Protein AF-A0A4C1VP45-F1 (afdb_monomer_lite)

Organism: Eumeta variegata (NCBI:txid151549)

Radius of gyration: 21.31 Å; chains: 1; bounding box: 47×31×75 Å

Structure (mmCIF, N/CA/C/O backbone):
data_AF-A0A4C1VP45-F1
#
_entry.id   AF-A0A4C1VP45-F1
#
loop_
_atom_site.group_PDB
_atom_site.id
_atom_site.type_symbol
_atom_site.label_atom_id
_atom_site.label_alt_id
_atom_site.label_comp_id
_atom_site.label_asym_id
_atom_site.label_entity_id
_atom_site.label_seq_id
_atom_site.pdbx_PDB_ins_code
_atom_site.Cartn_x
_atom_site.Cartn_y
_atom_site.Cartn_z
_atom_site.occupancy
_atom_site.B_iso_or_equiv
_atom_site.auth_seq_id
_atom_site.auth_comp_id
_atom_site.auth_asym_id
_atom_site.auth_atom_id
_atom_site.pdbx_PDB_model_num
ATOM 1 N N . MET A 1 1 ? 11.655 9.249 -56.432 1.00 48.94 1 MET A N 1
ATOM 2 C CA . MET A 1 1 ? 12.372 8.554 -55.336 1.00 48.94 1 MET A CA 1
ATOM 3 C C . MET A 1 1 ? 11.396 8.352 -54.170 1.00 48.94 1 MET A C 1
ATOM 5 O O . MET A 1 1 ? 10.882 9.338 -53.664 1.00 48.94 1 MET A O 1
ATOM 9 N N . LYS A 1 2 ? 11.023 7.111 -53.808 1.00 56.59 2 LYS A N 1
ATOM 10 C CA . LYS A 1 2 ? 10.051 6.847 -52.721 1.00 56.59 2 LYS A CA 1
ATOM 11 C C . LYS A 1 2 ? 10.797 6.695 -51.389 1.00 56.59 2 LYS A C 1
ATOM 13 O O . LYS A 1 2 ? 11.497 5.706 -51.192 1.00 56.59 2 LYS A O 1
ATOM 18 N N . PHE A 1 3 ? 10.651 7.654 -50.475 1.00 65.69 3 PHE A N 1
ATOM 19 C CA . PHE A 1 3 ? 11.227 7.560 -49.130 1.00 65.69 3 PHE A CA 1
ATOM 20 C C . PHE A 1 3 ? 10.531 6.437 -48.342 1.00 65.69 3 PHE A C 1
ATOM 22 O O . PHE A 1 3 ? 9.336 6.514 -48.053 1.00 65.69 3 PHE A O 1
ATOM 29 N N . ARG A 1 4 ? 11.262 5.364 -48.001 1.00 73.00 4 ARG A N 1
ATOM 30 C CA . ARG A 1 4 ? 10.749 4.294 -47.126 1.00 73.00 4 ARG A CA 1
ATOM 31 C C . ARG A 1 4 ? 10.441 4.897 -45.750 1.00 73.00 4 ARG A C 1
ATOM 33 O O . ARG A 1 4 ? 11.345 5.385 -45.075 1.00 73.00 4 ARG A O 1
ATOM 40 N N . LYS A 1 5 ? 9.175 4.856 -45.318 1.00 68.44 5 LYS A N 1
ATOM 41 C CA . LYS A 1 5 ? 8.781 5.250 -43.954 1.00 68.44 5 LYS A CA 1
ATOM 42 C C . LYS A 1 5 ? 9.541 4.373 -42.950 1.00 68.44 5 LYS A C 1
ATOM 44 O O . LYS A 1 5 ? 9.413 3.149 -42.987 1.00 68.44 5 LYS A O 1
ATOM 49 N N . LYS A 1 6 ? 10.336 4.982 -42.060 1.00 69.00 6 LYS A N 1
ATOM 50 C CA . LYS A 1 6 ? 10.986 4.266 -40.948 1.00 69.00 6 LYS A CA 1
ATOM 51 C C . LYS A 1 6 ? 9.905 3.584 -40.103 1.00 69.00 6 LYS A C 1
ATOM 53 O O . LYS A 1 6 ? 8.955 4.240 -39.674 1.00 69.00 6 LYS A O 1
ATOM 58 N N . ARG A 1 7 ? 10.046 2.276 -39.858 1.00 73.38 7 ARG A N 1
ATOM 59 C CA . ARG A 1 7 ? 9.191 1.553 -38.906 1.00 73.38 7 ARG A CA 1
ATOM 60 C C . ARG A 1 7 ? 9.429 2.161 -37.522 1.00 73.38 7 ARG A C 1
ATOM 62 O O . ARG A 1 7 ? 10.575 2.249 -37.087 1.00 73.38 7 ARG A O 1
ATOM 69 N N . ARG A 1 8 ? 8.372 2.633 -36.852 1.00 73.06 8 ARG A N 1
ATOM 70 C CA . ARG A 1 8 ? 8.481 3.076 -35.455 1.00 73.06 8 ARG A CA 1
ATOM 71 C C . ARG A 1 8 ? 8.866 1.853 -34.619 1.00 73.06 8 ARG A C 1
ATOM 73 O O . ARG A 1 8 ? 8.198 0.829 -34.712 1.00 73.06 8 ARG A O 1
ATOM 80 N N . GLY A 1 9 ? 9.961 1.946 -33.867 1.00 78.25 9 GLY A N 1
ATOM 81 C CA . GLY A 1 9 ? 10.380 0.880 -32.957 1.00 78.25 9 GLY A CA 1
ATOM 82 C C . GLY A 1 9 ? 9.346 0.645 -31.853 1.00 78.25 9 GLY A C 1
ATOM 83 O O . GLY A 1 9 ? 8.566 1.543 -31.524 1.00 78.25 9 GLY A O 1
ATOM 84 N N . VAL A 1 10 ? 9.350 -0.557 -31.276 1.00 81.19 10 VAL A N 1
ATOM 85 C CA . VAL A 1 10 ? 8.501 -0.900 -30.127 1.00 81.19 10 VAL A CA 1
ATOM 86 C C . VAL A 1 10 ? 8.939 -0.056 -28.927 1.00 81.19 10 VAL A C 1
ATOM 88 O O . VAL A 1 10 ? 10.100 -0.097 -28.519 1.00 81.19 10 VAL A O 1
ATOM 91 N N . ARG A 1 11 ? 8.021 0.738 -28.365 1.00 82.38 11 ARG A N 1
ATOM 92 C CA . ARG A 1 11 ? 8.275 1.499 -27.136 1.00 82.38 11 ARG A CA 1
ATOM 93 C C . ARG A 1 11 ? 8.044 0.587 -25.936 1.00 82.38 11 ARG A C 1
ATOM 95 O O . ARG A 1 11 ? 6.915 0.191 -25.688 1.00 82.38 11 ARG A O 1
ATOM 102 N N . ASN A 1 12 ? 9.101 0.288 -25.187 1.00 86.56 12 ASN A N 1
ATOM 103 C CA . ASN A 1 12 ? 8.993 -0.433 -23.920 1.00 86.56 12 ASN A CA 1
ATOM 104 C C . ASN A 1 12 ? 8.775 0.568 -22.774 1.00 8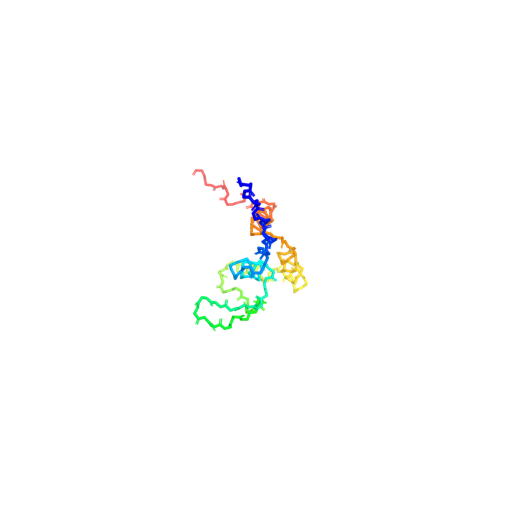6.56 12 ASN A C 1
ATOM 106 O O . ASN A 1 12 ? 9.727 1.032 -22.144 1.00 86.56 12 ASN A O 1
ATOM 110 N N . THR A 1 13 ? 7.519 0.958 -22.573 1.00 89.31 13 THR A N 1
ATOM 111 C CA . THR A 1 13 ? 7.110 1.958 -21.576 1.00 89.31 13 THR A CA 1
ATOM 112 C C . THR A 1 13 ? 7.250 1.461 -20.141 1.00 89.31 13 THR A C 1
ATOM 114 O O . THR A 1 13 ? 7.485 2.263 -19.244 1.00 89.31 13 THR A O 1
ATOM 117 N N . GLU A 1 14 ? 7.173 0.150 -19.912 1.00 86.81 14 GLU A N 1
ATOM 118 C CA . GLU A 1 14 ? 7.303 -0.468 -18.583 1.00 86.81 14 GLU A CA 1
ATOM 119 C C . GLU A 1 14 ? 8.685 -0.233 -17.970 1.00 86.81 14 GLU A C 1
ATOM 121 O O . GLU A 1 14 ? 8.822 -0.051 -16.763 1.00 86.81 14 GLU A O 1
ATOM 126 N N . LYS A 1 15 ? 9.716 -0.149 -18.818 1.00 89.81 15 LYS A N 1
ATOM 127 C CA . LYS A 1 15 ? 11.096 0.140 -18.403 1.00 89.81 15 LYS A CA 1
ATOM 128 C C . LYS A 1 15 ? 11.356 1.617 -18.117 1.00 89.81 15 LYS A C 1
ATOM 130 O O . LYS A 1 15 ? 12.466 1.983 -17.726 1.00 89.81 15 LYS A O 1
ATOM 135 N N . TYR A 1 16 ? 10.382 2.499 -18.332 1.00 92.88 16 TYR A N 1
ATOM 136 C CA . TYR A 1 16 ? 10.578 3.912 -18.044 1.00 92.88 16 TYR A CA 1
ATOM 137 C C . TYR A 1 16 ? 10.743 4.107 -16.541 1.00 92.88 16 TYR A C 1
ATOM 139 O O . TYR A 1 16 ? 9.921 3.647 -15.755 1.00 92.88 16 TYR A O 1
ATOM 147 N N . LYS A 1 17 ? 11.788 4.843 -16.139 1.00 90.50 17 LYS A N 1
ATOM 148 C CA . LYS A 1 17 ? 12.137 5.056 -14.723 1.00 90.50 17 LYS A CA 1
ATOM 149 C C . LYS A 1 17 ? 10.930 5.459 -13.871 1.00 90.50 17 LYS A C 1
ATOM 151 O O . LYS A 1 17 ? 10.746 4.941 -12.778 1.00 90.50 17 LYS A O 1
ATOM 156 N N . HIS A 1 18 ? 10.084 6.357 -14.380 1.00 91.00 18 HIS A N 1
ATOM 157 C CA . HIS A 1 18 ? 8.896 6.804 -13.655 1.00 91.00 18 HIS A CA 1
ATOM 158 C C . HIS A 1 18 ? 7.824 5.712 -13.519 1.00 91.00 18 HIS A C 1
ATOM 160 O O . HIS A 1 18 ? 7.142 5.688 -12.499 1.00 91.00 18 HIS A O 1
ATOM 166 N N . VAL A 1 19 ? 7.676 4.821 -14.508 1.00 92.94 19 VAL A N 1
ATOM 167 C CA . VAL A 1 19 ? 6.747 3.682 -14.450 1.00 92.94 19 VAL A CA 1
ATOM 168 C C . VAL A 1 19 ? 7.247 2.682 -13.420 1.00 92.94 19 VAL A C 1
ATOM 170 O O . VAL A 1 19 ? 6.519 2.394 -12.480 1.00 92.94 19 VAL A O 1
ATOM 173 N N . VAL A 1 20 ? 8.519 2.281 -13.495 1.00 93.50 20 VAL A N 1
ATOM 174 C CA . VAL A 1 20 ? 9.149 1.383 -12.510 1.00 93.50 20 VAL A CA 1
ATOM 175 C C . VAL A 1 20 ? 8.987 1.917 -11.083 1.00 93.50 20 VAL A C 1
ATOM 177 O O . VAL A 1 20 ? 8.561 1.192 -10.187 1.00 93.50 20 VAL A O 1
ATOM 180 N N . VAL A 1 21 ? 9.259 3.208 -10.864 1.00 94.12 21 VAL A N 1
ATOM 181 C CA . VAL A 1 21 ? 9.109 3.843 -9.545 1.00 94.12 21 VAL A CA 1
ATOM 182 C C . VAL A 1 21 ? 7.648 3.877 -9.088 1.00 94.12 21 VAL A C 1
ATOM 184 O O . VAL A 1 21 ? 7.387 3.662 -7.904 1.00 94.12 21 VAL A O 1
ATOM 187 N N . LYS A 1 22 ? 6.692 4.157 -9.984 1.00 93.81 22 LYS A N 1
ATOM 188 C CA . LYS A 1 22 ? 5.257 4.138 -9.656 1.00 93.81 22 LYS A CA 1
ATOM 189 C C . LYS A 1 22 ? 4.798 2.727 -9.287 1.00 93.81 22 LYS A C 1
ATOM 191 O O . LYS A 1 22 ? 4.192 2.565 -8.233 1.00 93.81 22 LYS A O 1
ATOM 196 N N . THR A 1 23 ? 5.154 1.722 -10.080 1.00 94.69 23 THR A N 1
ATOM 197 C CA . THR A 1 23 ? 4.827 0.317 -9.810 1.00 94.69 23 THR A CA 1
ATOM 198 C C . THR A 1 23 ? 5.425 -0.146 -8.486 1.00 94.69 23 THR A C 1
ATOM 200 O O . THR A 1 23 ? 4.715 -0.720 -7.667 1.00 94.69 23 THR A O 1
ATOM 203 N N . ALA A 1 24 ? 6.691 0.184 -8.207 1.00 95.06 24 ALA A N 1
ATOM 204 C CA . ALA A 1 24 ? 7.318 -0.152 -6.931 1.00 95.06 24 ALA A CA 1
ATOM 205 C C . ALA A 1 24 ? 6.602 0.499 -5.734 1.00 95.06 24 ALA A C 1
ATOM 207 O O . ALA A 1 24 ? 6.448 -0.135 -4.697 1.00 95.06 24 ALA A O 1
ATOM 208 N N . LYS A 1 25 ? 6.106 1.740 -5.866 1.00 94.25 25 LYS A N 1
ATOM 209 C CA . LYS A 1 25 ? 5.296 2.383 -4.812 1.00 94.25 25 LYS A CA 1
ATOM 210 C C . LYS A 1 25 ? 3.981 1.646 -4.560 1.00 94.25 25 LYS A C 1
ATOM 212 O O . LYS A 1 25 ? 3.656 1.404 -3.400 1.00 94.25 25 LYS A O 1
ATOM 217 N N . ILE A 1 26 ? 3.259 1.308 -5.630 1.00 95.94 26 ILE A N 1
ATOM 218 C CA . ILE A 1 26 ? 1.966 0.610 -5.569 1.00 95.94 26 ILE A CA 1
ATOM 219 C C . ILE A 1 26 ? 2.154 -0.739 -4.871 1.00 95.94 26 ILE A C 1
ATOM 221 O O . ILE A 1 26 ? 1.506 -1.000 -3.863 1.00 95.94 26 ILE A O 1
ATOM 225 N N . LYS A 1 27 ? 3.135 -1.526 -5.322 1.00 95.56 27 LYS A N 1
ATOM 226 C CA . LYS A 1 27 ? 3.453 -2.856 -4.785 1.00 95.56 27 LYS A CA 1
ATOM 227 C C . LYS A 1 27 ? 4.181 -2.850 -3.434 1.00 95.56 27 LYS A C 1
ATOM 229 O O . LYS A 1 27 ? 4.485 -3.912 -2.908 1.00 95.56 27 LYS A O 1
ATOM 234 N N . GLY A 1 28 ? 4.524 -1.677 -2.896 1.00 94.38 28 GLY A N 1
ATOM 235 C CA . GLY A 1 28 ? 5.280 -1.572 -1.646 1.00 94.38 28 GLY A CA 1
ATOM 236 C C . GLY A 1 28 ? 6.716 -2.109 -1.734 1.00 94.38 28 GLY A C 1
ATOM 237 O O . GLY A 1 28 ? 7.285 -2.484 -0.715 1.00 94.38 28 GLY A O 1
ATOM 238 N N . LEU A 1 29 ? 7.320 -2.138 -2.921 1.00 95.31 29 LEU A N 1
ATOM 239 C CA . LEU A 1 29 ? 8.656 -2.688 -3.154 1.00 95.31 29 LEU A CA 1
ATOM 240 C C . LEU A 1 29 ? 9.775 -1.657 -2.896 1.00 95.31 29 LEU A C 1
ATOM 242 O O . LEU A 1 29 ? 9.541 -0.442 -2.992 1.00 95.31 29 LEU A O 1
ATOM 246 N N . PRO A 1 30 ? 11.008 -2.123 -2.610 1.00 95.88 30 PRO A N 1
ATOM 247 C CA . PRO A 1 30 ? 12.188 -1.268 -2.564 1.00 95.88 30 PRO A CA 1
ATOM 248 C C . PRO A 1 30 ? 12.388 -0.509 -3.877 1.00 95.88 30 PRO A C 1
ATOM 250 O O . PRO A 1 30 ? 12.084 -1.015 -4.959 1.00 95.88 30 PRO A O 1
ATOM 253 N N . ARG A 1 31 ? 12.893 0.725 -3.796 1.00 94.88 31 ARG A N 1
ATOM 254 C CA . ARG A 1 31 ? 13.115 1.560 -4.987 1.00 94.88 31 ARG A CA 1
ATOM 255 C C . ARG A 1 31 ? 14.151 2.647 -4.758 1.00 94.88 31 ARG A C 1
ATOM 257 O O . ARG A 1 31 ? 14.277 3.170 -3.657 1.00 94.88 31 ARG A O 1
ATOM 264 N N . VAL A 1 32 ? 14.757 3.108 -5.844 1.00 94.06 32 VAL A N 1
ATOM 265 C CA . VAL A 1 32 ? 15.624 4.289 -5.842 1.00 94.06 32 VAL A CA 1
ATOM 266 C C . VAL A 1 32 ? 14.778 5.561 -5.957 1.00 94.06 32 VAL A C 1
ATOM 268 O O . VAL A 1 32 ? 13.858 5.646 -6.777 1.00 94.06 32 VAL A O 1
ATOM 271 N N . ASN A 1 33 ? 15.058 6.566 -5.127 1.00 89.38 33 ASN A N 1
ATOM 272 C CA . ASN A 1 33 ? 14.397 7.868 -5.208 1.00 89.38 33 ASN A CA 1
ATOM 273 C C . ASN A 1 33 ? 15.054 8.799 -6.251 1.00 89.38 33 ASN A C 1
ATOM 275 O O . ASN A 1 33 ? 16.081 8.486 -6.844 1.00 89.38 33 ASN A O 1
ATOM 279 N N . HIS A 1 34 ? 14.481 9.989 -6.464 1.00 87.69 34 HIS A N 1
ATOM 280 C CA . HIS A 1 34 ? 15.028 10.966 -7.419 1.00 87.69 34 HIS A CA 1
ATOM 281 C C . HIS A 1 34 ? 16.451 11.450 -7.076 1.00 87.69 34 HIS A C 1
ATOM 283 O O . HIS A 1 34 ? 17.141 11.948 -7.956 1.00 87.69 34 HIS A O 1
ATOM 289 N N . ARG A 1 35 ? 16.885 11.304 -5.815 1.00 91.75 35 ARG A N 1
ATOM 290 C CA . ARG A 1 35 ? 18.229 11.658 -5.327 1.00 91.75 35 ARG A CA 1
ATOM 291 C C . ARG A 1 35 ? 19.227 10.499 -5.439 1.00 91.75 35 ARG A C 1
ATOM 293 O O . ARG A 1 35 ? 20.332 10.621 -4.931 1.00 91.75 35 ARG A O 1
ATOM 300 N N . GLY A 1 36 ? 18.837 9.370 -6.036 1.00 91.12 36 GLY A N 1
ATOM 301 C CA . GLY A 1 36 ? 19.694 8.189 -6.154 1.00 91.12 36 GLY A CA 1
ATOM 302 C C . GLY A 1 36 ? 19.821 7.360 -4.873 1.00 91.12 36 GLY A C 1
ATOM 303 O O . GLY A 1 36 ? 20.660 6.473 -4.821 1.00 91.12 36 GLY A O 1
ATOM 304 N N . LYS A 1 37 ? 19.007 7.623 -3.842 1.00 94.19 37 LYS A N 1
ATOM 305 C CA . LYS A 1 37 ? 19.026 6.859 -2.587 1.00 94.19 37 LYS A CA 1
ATOM 306 C C . LYS A 1 37 ? 18.082 5.661 -2.666 1.00 94.19 37 LYS A C 1
ATOM 308 O O . LYS A 1 37 ? 16.914 5.837 -3.032 1.00 94.19 37 LYS A O 1
ATOM 313 N N . ASP A 1 38 ? 18.559 4.496 -2.240 1.00 95.31 38 ASP A N 1
ATOM 314 C CA . ASP A 1 38 ? 17.734 3.310 -2.026 1.00 95.31 38 ASP A CA 1
ATOM 315 C C . ASP A 1 38 ? 16.758 3.523 -0.868 1.00 95.31 38 ASP A C 1
ATOM 317 O O . ASP A 1 38 ? 17.130 3.890 0.250 1.00 95.31 38 ASP A O 1
ATOM 321 N N . LEU A 1 39 ? 15.478 3.315 -1.154 1.00 93.69 39 LEU A N 1
ATOM 322 C CA . LEU A 1 39 ? 14.414 3.285 -0.167 1.00 93.69 39 LEU A CA 1
ATOM 323 C C . LEU A 1 39 ? 13.995 1.832 0.054 1.00 93.69 39 LEU A C 1
ATOM 325 O O . LEU A 1 39 ? 13.758 1.123 -0.933 1.00 93.69 39 LEU A O 1
ATOM 329 N N . PRO A 1 40 ? 13.851 1.399 1.318 1.00 93.56 40 PRO A N 1
ATOM 330 C CA . PRO A 1 40 ? 13.316 0.082 1.608 1.00 93.56 40 PRO A CA 1
ATOM 331 C C . PRO A 1 40 ? 11.873 -0.034 1.101 1.00 93.56 40 PRO A C 1
ATOM 333 O O . PRO A 1 40 ? 11.177 0.965 0.880 1.00 93.56 40 PRO A O 1
ATOM 336 N N . GLY A 1 41 ? 11.432 -1.277 0.916 1.00 92.31 41 GLY A N 1
ATOM 337 C CA . GLY A 1 41 ? 10.021 -1.582 0.699 1.00 92.3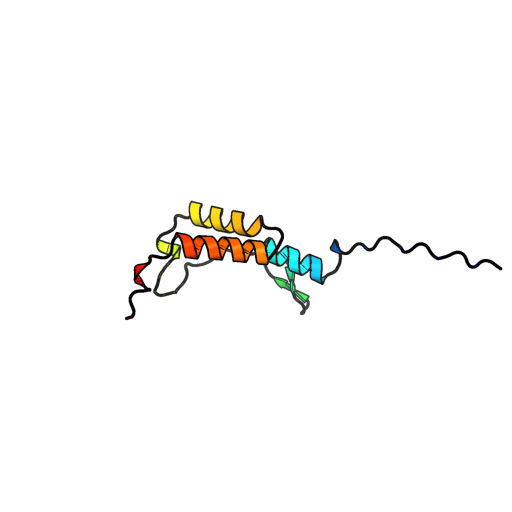1 41 GLY A CA 1
ATOM 338 C C . GLY A 1 41 ? 9.172 -1.186 1.906 1.00 92.31 41 GLY A C 1
ATOM 339 O O . GLY A 1 41 ? 9.694 -0.818 2.961 1.00 92.31 41 GLY A O 1
ATOM 340 N N . ARG A 1 42 ? 7.852 -1.252 1.743 1.00 90.19 42 ARG A N 1
ATOM 341 C CA . ARG A 1 42 ? 6.911 -0.970 2.826 1.00 90.19 42 ARG A CA 1
ATOM 342 C C . ARG A 1 42 ? 7.168 -1.944 3.974 1.00 90.19 42 ARG A C 1
ATOM 344 O O . ARG A 1 42 ? 7.293 -3.144 3.753 1.00 90.19 42 ARG A O 1
ATOM 351 N N . ARG A 1 43 ? 7.237 -1.402 5.184 1.00 83.19 43 ARG A N 1
ATOM 352 C CA . ARG A 1 43 ? 7.324 -2.153 6.433 1.00 83.19 43 ARG A CA 1
ATOM 353 C C . ARG A 1 43 ? 6.191 -1.681 7.329 1.00 83.19 43 ARG A C 1
ATOM 355 O O . ARG A 1 43 ? 5.962 -0.477 7.435 1.00 83.19 43 ARG A O 1
ATOM 362 N N . THR A 1 44 ? 5.464 -2.619 7.911 1.00 75.44 44 THR A N 1
ATOM 363 C CA . THR A 1 44 ? 4.582 -2.374 9.050 1.00 75.44 44 THR A CA 1
ATOM 364 C C . THR A 1 44 ? 5.482 -2.299 10.281 1.00 75.44 44 THR A C 1
ATOM 366 O O . THR A 1 44 ? 5.920 -3.317 10.802 1.00 75.44 44 THR A O 1
ATOM 369 N N . GLU A 1 45 ? 5.892 -1.081 10.638 1.00 70.75 45 GLU A N 1
ATOM 370 C CA . GLU A 1 45 ? 6.688 -0.812 11.844 1.00 70.75 45 GLU A CA 1
ATOM 371 C C . GLU A 1 45 ? 5.765 -0.609 13.060 1.00 70.75 45 GLU A C 1
ATOM 373 O O . GLU A 1 45 ? 4.640 -1.107 13.079 1.00 70.75 45 GLU A O 1
ATOM 378 N N . GLU A 1 46 ? 6.258 0.101 14.079 1.00 65.94 46 GLU A N 1
ATOM 379 C CA . GLU A 1 46 ? 5.556 0.390 15.329 1.00 65.94 46 GLU A CA 1
ATOM 380 C C . GLU A 1 46 ? 4.109 0.849 15.112 1.00 65.94 46 GLU A C 1
ATOM 382 O O . GLU A 1 46 ? 3.775 1.560 14.156 1.00 65.94 46 GLU A O 1
ATOM 387 N N . THR A 1 47 ? 3.248 0.470 16.056 1.00 69.44 47 THR A N 1
ATOM 388 C CA . THR A 1 47 ? 1.847 0.875 16.085 1.00 69.44 47 THR A CA 1
ATOM 389 C C . THR A 1 47 ? 1.698 2.394 15.989 1.00 69.44 47 THR A C 1
ATOM 391 O O . THR A 1 47 ? 2.496 3.183 16.504 1.00 69.44 47 THR A O 1
ATOM 394 N N . CYS A 1 48 ? 0.636 2.818 15.301 1.00 74.75 48 CYS A N 1
ATOM 395 C CA . CYS A 1 48 ? 0.287 4.227 15.170 1.00 74.75 48 CYS A CA 1
ATOM 396 C C . CYS A 1 48 ? 0.220 4.897 16.549 1.00 74.75 48 CYS A C 1
ATOM 398 O O . CYS A 1 48 ? -0.544 4.471 17.409 1.00 74.75 48 CYS A O 1
ATOM 400 N N . ARG A 1 49 ? 0.933 6.014 16.734 1.00 78.06 49 ARG A N 1
ATOM 401 C CA . ARG A 1 49 ? 0.854 6.838 17.960 1.00 78.06 49 ARG A CA 1
ATOM 402 C C . ARG A 1 49 ? -0.392 7.732 18.012 1.00 78.06 49 ARG A C 1
ATOM 404 O O . ARG A 1 49 ? -0.478 8.638 18.836 1.00 78.06 49 ARG A O 1
ATOM 411 N N . CYS A 1 50 ? -1.335 7.533 17.094 1.00 80.69 50 CYS A N 1
ATOM 412 C CA . CYS A 1 50 ? -2.567 8.302 17.033 1.00 80.69 50 CYS A CA 1
ATOM 413 C C . CYS A 1 50 ? -3.459 8.014 18.254 1.00 80.69 50 CYS A C 1
ATOM 415 O O . CYS A 1 50 ? -3.534 6.863 18.685 1.00 80.69 50 CYS A O 1
ATOM 417 N N . PRO A 1 51 ? -4.209 9.012 18.769 1.00 81.50 51 PRO A N 1
ATOM 418 C CA . PRO A 1 51 ? -5.097 8.829 19.925 1.00 81.50 51 PRO A CA 1
ATOM 419 C C . PRO A 1 51 ? -6.149 7.733 19.729 1.00 81.50 51 PRO A C 1
ATOM 421 O O . PRO A 1 51 ? -6.576 7.104 20.688 1.00 81.50 51 PRO A O 1
ATOM 424 N N . GLN A 1 52 ? -6.541 7.505 18.474 1.00 78.50 52 GLN A N 1
ATOM 425 C CA . GLN A 1 52 ? -7.535 6.508 18.084 1.00 78.50 52 GLN A CA 1
ATOM 426 C C . GLN A 1 52 ? -7.009 5.068 18.157 1.00 78.50 52 GLN A C 1
ATOM 428 O O . GLN A 1 52 ? -7.814 4.146 18.136 1.00 78.50 52 GLN A O 1
ATOM 433 N N . LYS A 1 53 ? -5.678 4.865 18.219 1.00 77.06 53 LYS A N 1
ATOM 434 C CA . LYS A 1 53 ? -5.030 3.546 18.331 1.00 77.06 53 LYS A CA 1
ATOM 435 C C . LYS A 1 53 ? -5.636 2.484 17.402 1.00 77.06 53 LYS A C 1
ATOM 437 O O . LYS A 1 53 ? -5.793 1.329 17.777 1.00 77.06 53 LYS A O 1
ATOM 442 N N . CYS A 1 54 ? -5.972 2.869 16.166 1.00 75.50 54 CYS A N 1
ATOM 443 C CA . CYS A 1 54 ? -6.794 2.049 15.267 1.00 75.50 54 CYS A CA 1
ATOM 444 C C . CYS A 1 54 ? -6.213 0.649 14.996 1.00 75.50 54 CYS A C 1
ATOM 446 O O . CYS A 1 54 ? -6.951 -0.277 14.687 1.00 75.50 54 CYS A O 1
ATOM 448 N N . PHE A 1 55 ? -4.890 0.500 15.105 1.00 74.31 55 PHE A N 1
ATOM 449 C CA . PHE A 1 55 ? -4.184 -0.763 14.897 1.00 74.31 55 PHE A CA 1
ATOM 450 C C . PHE A 1 55 ? -4.180 -1.691 16.121 1.00 74.31 55 PHE A C 1
ATOM 452 O O . PHE A 1 55 ? -3.859 -2.864 15.959 1.00 74.31 55 PHE A O 1
ATOM 459 N N . ASP A 1 56 ? -4.540 -1.214 17.315 1.00 79.00 56 ASP A N 1
ATOM 460 C CA . ASP A 1 56 ? -4.610 -2.054 18.521 1.00 79.00 56 ASP A CA 1
ATOM 461 C C . ASP A 1 56 ? -5.837 -2.982 18.484 1.00 79.00 56 ASP A C 1
ATOM 463 O O . ASP A 1 56 ? -5.837 -4.036 19.110 1.00 79.00 56 ASP A O 1
ATOM 467 N N . GLY A 1 57 ? -6.876 -2.607 17.728 1.00 75.94 57 GLY A N 1
ATOM 468 C CA . GLY A 1 57 ? -8.095 -3.402 17.548 1.00 75.94 57 GLY A CA 1
ATOM 469 C C . GLY A 1 57 ? -8.041 -4.426 16.410 1.00 75.94 57 GLY A C 1
ATOM 470 O O . GLY A 1 57 ? -9.030 -5.117 16.189 1.00 75.94 57 GLY A O 1
ATOM 471 N N . LEU A 1 58 ? -6.928 -4.512 15.674 1.00 80.69 58 LEU A N 1
ATOM 472 C CA . LEU A 1 58 ? -6.748 -5.450 14.562 1.00 80.69 58 LEU A CA 1
ATOM 473 C C . LEU A 1 58 ? -5.762 -6.547 14.956 1.00 80.69 58 LEU A C 1
ATOM 475 O O . LEU A 1 58 ? -4.724 -6.258 15.559 1.00 80.69 58 LEU A O 1
ATOM 479 N N . SER A 1 59 ? -6.052 -7.789 14.569 1.00 86.75 59 SER A N 1
ATOM 480 C CA . SER A 1 59 ? -5.084 -8.875 14.718 1.00 86.75 59 SER A CA 1
ATOM 481 C C . SER A 1 59 ? -3.886 -8.670 13.778 1.00 86.75 59 SER A C 1
ATOM 483 O O . SER A 1 59 ? -3.972 -7.948 12.782 1.00 86.75 59 SER A O 1
ATOM 485 N N . GLU A 1 60 ? -2.745 -9.294 14.079 1.00 83.69 60 GLU A N 1
ATOM 486 C CA . GLU A 1 60 ? -1.585 -9.263 13.171 1.00 83.69 60 GLU A CA 1
ATOM 487 C C . GLU A 1 60 ? -1.892 -9.912 11.811 1.00 83.69 60 GLU A C 1
ATOM 489 O O . GLU A 1 60 ? -1.375 -9.465 10.782 1.00 83.69 60 GLU A O 1
ATOM 494 N N . ASP A 1 61 ? -2.792 -10.898 11.788 1.00 86.94 61 ASP A N 1
ATOM 495 C CA . ASP A 1 61 ? -3.257 -11.541 10.559 1.00 86.94 61 ASP A CA 1
ATOM 496 C C . ASP A 1 61 ? -4.098 -10.573 9.715 1.00 86.94 61 ASP A C 1
ATOM 498 O O . ASP A 1 61 ? -3.854 -10.433 8.517 1.00 86.94 61 ASP A O 1
ATOM 502 N N . ASP A 1 62 ? -5.010 -9.814 10.335 1.00 86.38 62 ASP A N 1
ATOM 503 C CA . ASP A 1 62 ? -5.803 -8.790 9.639 1.00 86.38 62 ASP A CA 1
ATOM 504 C C . ASP A 1 62 ? -4.914 -7.682 9.066 1.00 86.38 62 ASP A C 1
ATOM 506 O O . ASP A 1 62 ? -5.126 -7.206 7.948 1.00 86.38 62 ASP A O 1
ATOM 510 N N . LYS A 1 63 ? -3.883 -7.271 9.816 1.00 85.25 63 LYS A N 1
ATOM 511 C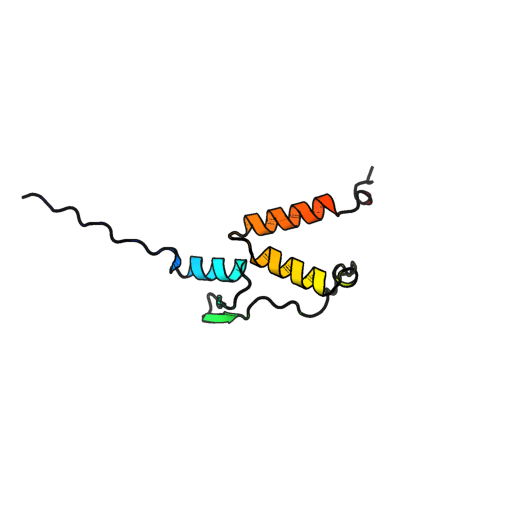 CA . LYS A 1 63 ? -2.908 -6.267 9.362 1.00 85.25 63 LYS A CA 1
ATOM 512 C C . LYS A 1 63 ? -2.128 -6.773 8.155 1.00 85.25 63 LYS A C 1
ATOM 514 O O . LYS A 1 63 ? -1.986 -6.045 7.169 1.00 85.25 63 LYS A O 1
ATOM 519 N N . SER A 1 64 ? -1.637 -8.007 8.232 1.00 87.94 64 SER A N 1
ATOM 520 C CA . SER A 1 64 ? -0.912 -8.662 7.142 1.00 87.94 64 SER A CA 1
ATOM 521 C C . SER A 1 64 ? -1.793 -8.772 5.899 1.00 87.94 64 SER A C 1
ATOM 523 O O . SER A 1 64 ? -1.412 -8.278 4.835 1.00 87.94 64 SER A O 1
ATOM 525 N N . GLY A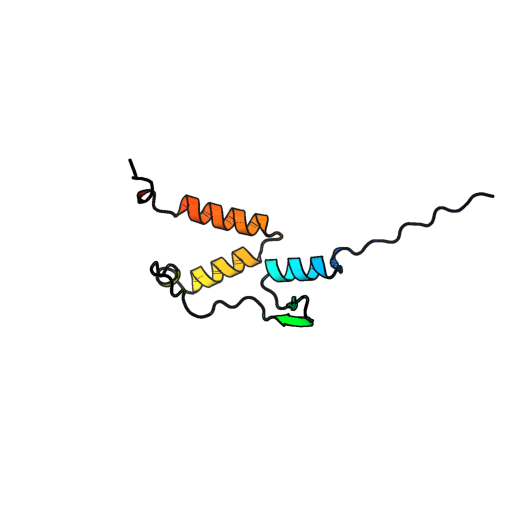 1 65 ? -3.015 -9.285 6.057 1.00 90.00 65 GLY A N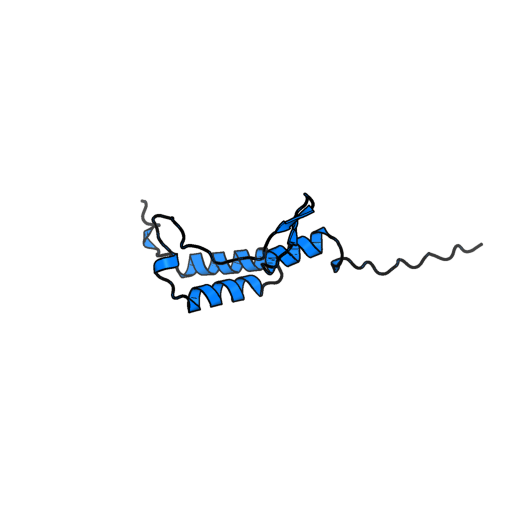 1
ATOM 526 C CA . GLY A 1 65 ? -3.988 -9.417 4.975 1.00 90.00 65 GLY A CA 1
ATOM 527 C C . GLY A 1 65 ? -4.354 -8.077 4.333 1.00 90.00 65 GLY A C 1
ATOM 528 O O . GLY A 1 65 ? -4.394 -7.964 3.107 1.00 90.00 65 GLY A O 1
ATOM 529 N N . LEU A 1 66 ? -4.535 -7.018 5.131 1.00 88.56 66 LEU A N 1
ATOM 530 C CA . LEU A 1 66 ? -4.803 -5.672 4.618 1.00 88.56 66 LEU A CA 1
ATOM 531 C C . LEU A 1 66 ? -3.654 -5.160 3.738 1.00 88.56 66 LEU A C 1
ATOM 533 O O . LEU A 1 66 ? -3.888 -4.603 2.662 1.00 88.56 66 LEU A O 1
ATOM 537 N N . ILE A 1 67 ? -2.408 -5.337 4.179 1.00 90.06 67 ILE A N 1
ATOM 538 C CA . ILE A 1 67 ? -1.228 -4.885 3.435 1.00 90.06 67 ILE A CA 1
ATOM 539 C C . ILE A 1 67 ? -1.030 -5.694 2.154 1.00 90.06 67 ILE A C 1
ATOM 541 O O . ILE A 1 67 ? -0.729 -5.104 1.110 1.00 90.06 67 ILE A O 1
ATOM 545 N N . GLU A 1 68 ? -1.206 -7.012 2.214 1.00 92.50 68 GLU A N 1
ATOM 546 C CA . GLU A 1 68 ? -1.150 -7.891 1.045 1.00 92.50 68 GLU A CA 1
ATOM 547 C C . GLU A 1 68 ? -2.198 -7.491 0.007 1.00 92.50 68 GLU A C 1
ATOM 549 O O . GLU A 1 68 ? -1.857 -7.267 -1.159 1.00 92.50 68 GLU A O 1
ATOM 554 N N . GLN A 1 69 ? -3.441 -7.276 0.445 1.00 93.88 69 GLN A N 1
ATOM 555 C CA . GLN A 1 69 ? -4.526 -6.845 -0.427 1.00 93.88 69 GLN A CA 1
ATOM 556 C C . GLN A 1 69 ? -4.215 -5.495 -1.083 1.00 93.88 69 GLN A C 1
ATOM 558 O O . GLN A 1 69 ? -4.302 -5.374 -2.304 1.00 93.88 69 GLN A O 1
ATOM 563 N N . ILE A 1 70 ? -3.768 -4.494 -0.315 1.00 93.56 70 ILE A N 1
ATOM 564 C CA . ILE A 1 70 ? -3.402 -3.175 -0.858 1.00 93.56 70 ILE A CA 1
ATOM 565 C C . ILE A 1 70 ? -2.262 -3.290 -1.883 1.00 93.56 70 ILE A C 1
ATOM 567 O O . ILE A 1 70 ? -2.279 -2.622 -2.919 1.00 93.56 70 ILE A O 1
ATOM 571 N N . ASN A 1 71 ? -1.262 -4.135 -1.630 1.00 94.69 71 ASN A N 1
ATOM 572 C CA . ASN A 1 71 ? -0.150 -4.349 -2.561 1.00 94.69 71 ASN A CA 1
ATOM 573 C C . ASN A 1 71 ? -0.545 -5.146 -3.812 1.00 94.69 71 ASN A C 1
ATOM 575 O O . ASN A 1 71 ? 0.160 -5.082 -4.824 1.00 94.69 71 ASN A O 1
ATOM 579 N N . SER A 1 72 ? -1.655 -5.882 -3.784 1.00 95.75 72 SER A N 1
ATOM 580 C CA . SER A 1 72 ? -2.124 -6.662 -4.932 1.00 95.75 72 SER A CA 1
ATOM 581 C C . SER A 1 72 ? -2.630 -5.784 -6.088 1.00 95.75 72 SER A C 1
ATOM 583 O O . SER A 1 72 ? -2.482 -6.171 -7.249 1.00 95.75 72 SER A O 1
ATOM 585 N N . PHE A 1 73 ? -3.094 -4.561 -5.805 1.00 96.38 73 PHE A N 1
ATOM 586 C CA . PHE A 1 73 ? -3.657 -3.646 -6.804 1.00 96.38 73 PHE A CA 1
ATOM 587 C C . PHE A 1 73 ? -2.646 -3.170 -7.859 1.00 96.38 73 PHE A C 1
ATOM 589 O O . PHE A 1 73 ? -1.424 -3.196 -7.657 1.00 96.38 73 PHE A O 1
ATOM 596 N N . GLY A 1 74 ? -3.157 -2.779 -9.027 1.00 93.94 74 GLY A N 1
ATOM 597 C CA . GLY A 1 74 ? -2.380 -2.333 -10.182 1.00 93.94 74 GLY A CA 1
ATOM 598 C C . GLY A 1 74 ? -2.184 -0.820 -10.231 1.00 93.94 74 GLY A C 1
ATOM 599 O O . GLY A 1 74 ? -1.191 -0.352 -10.794 1.00 93.94 74 GLY A O 1
ATOM 600 N N . THR A 1 75 ? -3.085 -0.055 -9.612 1.00 95.31 75 THR A N 1
ATOM 601 C CA . THR A 1 75 ? -3.049 1.413 -9.594 1.00 95.31 75 THR A CA 1
ATOM 602 C C . THR A 1 75 ? -3.233 1.987 -8.189 1.00 95.31 75 THR A C 1
ATOM 604 O O . THR A 1 75 ? -3.696 1.315 -7.271 1.00 95.31 75 THR A O 1
ATOM 607 N N . LYS A 1 76 ? -2.850 3.258 -8.011 1.00 93.75 76 LYS A N 1
ATOM 608 C CA . LYS A 1 76 ? -3.125 3.988 -6.766 1.00 93.75 76 LYS A CA 1
ATOM 609 C C . LYS A 1 76 ? -4.627 4.238 -6.587 1.00 93.75 76 LYS A C 1
ATOM 611 O O . LYS A 1 76 ? -5.109 4.162 -5.467 1.00 93.75 76 LYS A O 1
ATOM 616 N N . ASP A 1 77 ? -5.343 4.495 -7.674 1.00 96.69 77 ASP A N 1
ATOM 617 C CA . ASP A 1 77 ? -6.776 4.784 -7.621 1.00 96.69 77 ASP A CA 1
ATOM 618 C C . ASP A 1 77 ? -7.552 3.559 -7.117 1.00 96.69 77 ASP A C 1
ATOM 620 O O . ASP A 1 77 ? -8.411 3.691 -6.256 1.00 96.69 77 ASP A O 1
ATOM 624 N N . GLU A 1 78 ? -7.177 2.352 -7.554 1.00 96.25 78 GLU A N 1
ATOM 625 C CA . GLU A 1 78 ? -7.719 1.098 -7.008 1.00 96.25 78 GLU A CA 1
ATOM 626 C C . GLU A 1 78 ? -7.451 0.949 -5.501 1.00 96.25 78 GLU A C 1
ATOM 628 O O . GLU A 1 78 ? -8.348 0.555 -4.757 1.00 96.25 78 GLU A O 1
ATOM 633 N N . GLN A 1 79 ? -6.243 1.298 -5.034 1.00 95.75 79 GLN A N 1
ATOM 634 C CA . GLN A 1 79 ? -5.913 1.287 -3.601 1.00 95.75 79 GLN A CA 1
ATOM 635 C C . GLN A 1 79 ? -6.790 2.265 -2.815 1.00 95.75 79 GLN A C 1
ATOM 637 O O . GLN A 1 79 ? -7.297 1.917 -1.749 1.00 95.75 79 GLN A O 1
ATOM 642 N N . ASP A 1 80 ? -6.968 3.478 -3.337 1.00 95.00 80 ASP A N 1
ATOM 643 C CA . ASP A 1 80 ? -7.737 4.531 -2.679 1.00 95.00 80 ASP A CA 1
ATOM 644 C C . ASP A 1 80 ? -9.233 4.191 -2.646 1.00 95.00 80 ASP A C 1
ATOM 646 O O . ASP A 1 80 ? -9.854 4.335 -1.596 1.00 95.00 80 ASP A O 1
ATOM 650 N N . ILE A 1 81 ? -9.794 3.664 -3.741 1.00 96.19 81 ILE A N 1
ATOM 651 C CA . ILE A 1 81 ? -11.190 3.200 -3.808 1.00 96.19 81 ILE A CA 1
ATOM 652 C C . ILE A 1 81 ? -11.438 2.099 -2.776 1.00 96.19 81 ILE A C 1
ATOM 654 O O . ILE A 1 81 ? -12.427 2.145 -2.044 1.00 96.19 81 ILE A O 1
ATOM 658 N N . TYR A 1 82 ? -10.533 1.122 -2.682 1.00 94.69 82 TYR A N 1
ATOM 659 C CA . TYR A 1 82 ? -10.647 0.048 -1.699 1.00 94.69 82 TYR A CA 1
ATOM 660 C C . TYR A 1 82 ? -10.646 0.596 -0.266 1.00 94.69 82 TYR A C 1
ATOM 662 O O . TYR A 1 82 ? -11.554 0.296 0.510 1.00 94.69 82 TYR A O 1
ATOM 670 N N . LEU A 1 83 ? -9.684 1.459 0.074 1.00 91.06 83 LEU A N 1
ATOM 671 C CA . LEU A 1 83 ? -9.609 2.081 1.398 1.00 91.06 83 LEU A CA 1
ATOM 672 C C . LEU A 1 83 ? -10.835 2.944 1.707 1.00 91.06 83 LEU A C 1
ATOM 674 O O . LEU A 1 83 ? -11.360 2.878 2.816 1.00 91.06 83 LEU A O 1
ATOM 678 N N . GLN A 1 84 ? -11.311 3.722 0.735 1.00 91.69 84 GLN A N 1
ATOM 679 C CA . GLN A 1 84 ? -12.507 4.542 0.885 1.00 91.69 84 GLN A CA 1
ATOM 680 C C . GLN A 1 84 ? -13.735 3.674 1.165 1.00 91.69 84 GLN A C 1
ATOM 682 O O . GLN A 1 84 ? -14.462 3.955 2.113 1.00 91.69 84 GLN A O 1
ATOM 687 N N . SER A 1 85 ? -13.925 2.588 0.410 1.00 91.44 85 SER A N 1
ATOM 688 C CA . SER A 1 85 ? -15.042 1.665 0.633 1.00 91.44 85 SER A CA 1
ATOM 689 C C . SER A 1 85 ? -14.998 1.031 2.026 1.00 91.44 85 SER A C 1
ATOM 691 O O . SER A 1 85 ? -16.018 0.964 2.705 1.00 91.44 85 SER A O 1
ATOM 693 N N . MET A 1 86 ? -13.807 0.649 2.502 1.00 87.88 86 MET A N 1
ATOM 694 C CA . MET A 1 86 ? -13.624 0.133 3.860 1.00 87.88 86 MET A CA 1
ATOM 695 C C . MET A 1 86 ? -13.993 1.183 4.909 1.00 87.88 86 MET A C 1
ATOM 697 O O . MET A 1 86 ? -14.691 0.887 5.872 1.00 87.88 86 MET A O 1
ATOM 701 N N . ILE A 1 87 ? -13.577 2.432 4.717 1.00 85.00 87 ILE A N 1
ATOM 702 C CA . ILE A 1 87 ? -13.942 3.511 5.634 1.00 85.00 87 ILE A CA 1
ATOM 703 C C . ILE A 1 87 ? -15.457 3.717 5.627 1.00 85.00 87 ILE A C 1
ATOM 705 O O . ILE A 1 87 ? -16.046 3.761 6.697 1.00 85.00 87 ILE A O 1
ATOM 709 N N . GLU A 1 88 ? -16.104 3.808 4.469 1.00 87.38 88 GLU A N 1
ATOM 710 C CA . GLU A 1 88 ? -17.546 4.073 4.358 1.00 87.38 88 GLU A CA 1
ATOM 711 C C . GLU A 1 88 ? -18.418 2.947 4.930 1.00 87.38 88 GLU A C 1
ATOM 713 O O . GLU A 1 88 ? -19.447 3.227 5.543 1.00 87.38 88 GLU A O 1
ATOM 718 N N . LEU A 1 89 ? -18.002 1.689 4.767 1.00 83.62 89 LEU A N 1
ATOM 719 C CA . LEU A 1 89 ? -18.730 0.527 5.282 1.00 83.62 89 LEU A CA 1
ATOM 720 C C . LEU A 1 89 ? -18.541 0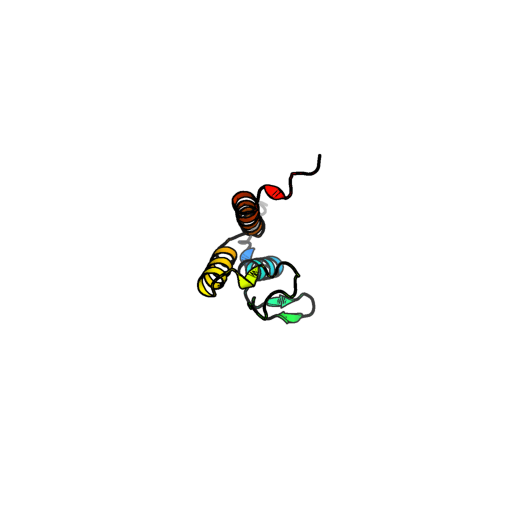.324 6.790 1.00 83.62 89 LEU A C 1
ATOM 722 O O . LEU A 1 89 ? -19.450 -0.176 7.451 1.00 83.62 89 LEU A O 1
ATOM 726 N N . PHE A 1 90 ? -17.377 0.698 7.333 1.00 75.50 90 PHE A N 1
ATOM 727 C CA . PHE A 1 90 ? -17.004 0.398 8.719 1.00 75.50 90 PHE A CA 1
ATOM 728 C C . PHE A 1 90 ? -16.881 1.628 9.631 1.00 75.50 90 PHE A C 1
ATOM 730 O O . PHE A 1 90 ? -16.656 1.464 10.831 1.00 75.50 90 PHE A O 1
ATOM 737 N N . THR A 1 91 ? -17.053 2.860 9.135 1.00 63.66 91 THR A N 1
ATOM 738 C CA . THR A 1 91 ? -17.155 4.025 10.029 1.00 63.66 91 THR A CA 1
ATOM 739 C C . THR A 1 91 ? -18.483 3.987 10.787 1.00 63.66 91 THR A C 1
ATOM 741 O O . THR A 1 91 ? -19.548 3.948 10.166 1.00 63.66 91 THR A O 1
ATOM 744 N N . PRO A 1 92 ? -18.468 4.056 12.133 1.00 55.44 92 PRO A N 1
ATOM 745 C CA . PRO A 1 92 ? -19.691 4.216 12.900 1.00 55.44 92 PRO A CA 1
ATOM 746 C C . PRO A 1 92 ? -20.375 5.521 12.487 1.00 55.44 92 PRO A C 1
ATOM 748 O O . PRO A 1 92 ? -19.780 6.598 12.539 1.00 55.44 92 PRO A O 1
ATOM 751 N N . ILE A 1 93 ? -21.655 5.431 12.132 1.00 54.34 93 ILE A N 1
ATOM 752 C CA . ILE A 1 93 ? -22.524 6.542 11.700 1.00 54.34 93 ILE A CA 1
ATOM 753 C C . ILE A 1 93 ? -22.606 7.669 12.764 1.00 54.34 93 ILE A C 1
ATOM 755 O O . ILE A 1 93 ? -23.045 8.784 12.485 1.00 54.34 93 ILE A O 1
ATOM 759 N N . HIS A 1 94 ? -22.124 7.430 13.986 1.00 51.31 94 HIS A N 1
ATOM 760 C CA . HIS A 1 94 ? -22.290 8.299 15.154 1.00 51.31 94 HIS A CA 1
ATOM 761 C C . HIS A 1 94 ? -21.442 9.584 15.184 1.00 51.31 94 HIS A C 1
ATOM 763 O O . HIS A 1 94 ? -21.605 10.370 16.110 1.00 51.31 94 HIS A O 1
ATOM 769 N N . LEU A 1 95 ? -20.606 9.867 14.178 1.00 50.69 95 LEU A N 1
ATOM 770 C CA . LEU A 1 95 ? -20.003 11.203 14.002 1.00 50.69 95 LEU A CA 1
ATOM 771 C C . LEU A 1 95 ? -20.794 12.115 13.046 1.00 50.69 95 LEU A C 1
ATOM 773 O O . LEU A 1 95 ? -20.421 13.270 12.861 1.00 50.69 95 LEU A O 1
ATOM 777 N N . LYS A 1 96 ? -21.908 11.640 12.465 1.00 47.38 96 LYS A N 1
ATOM 778 C CA . LYS A 1 96 ? -22.822 12.462 11.645 1.00 47.38 96 LYS A CA 1
ATOM 779 C C . LYS A 1 96 ? -23.982 13.088 12.433 1.00 47.38 96 LYS A C 1
ATOM 781 O O . LYS A 1 96 ? -24.935 13.563 11.826 1.00 47.38 96 LYS A O 1
ATOM 786 N N . ALA A 1 97 ? -23.917 13.112 13.763 1.00 44.09 97 ALA A N 1
ATOM 787 C CA . ALA A 1 97 ? -24.900 13.799 14.601 1.00 44.09 97 ALA A CA 1
ATOM 788 C C . ALA A 1 97 ? -24.343 15.141 15.104 1.00 44.09 97 ALA A C 1
ATOM 790 O O . ALA A 1 97 ? -24.097 15.327 16.291 1.00 44.09 97 ALA A O 1
ATOM 791 N N . GLY A 1 98 ? -24.121 16.062 14.169 1.00 49.16 98 GLY A N 1
ATOM 792 C CA . GLY A 1 98 ? -24.075 17.495 14.443 1.00 49.16 98 GLY A CA 1
ATOM 793 C C . GLY A 1 98 ? -25.276 18.123 13.749 1.00 49.16 98 GLY A C 1
ATOM 794 O O . GLY A 1 98 ? -25.263 18.243 12.525 1.00 49.16 98 GLY A O 1
ATOM 795 N N . GLN A 1 99 ? -26.319 18.398 14.537 1.00 43.38 99 GLN A N 1
ATOM 796 C CA . GLN A 1 99 ? -27.409 19.315 14.193 1.00 43.38 99 GLN A CA 1
ATOM 797 C C . GLN A 1 99 ? -26.863 20.712 13.887 1.00 43.38 99 GLN A C 1
ATOM 799 O O . GLN A 1 99 ? -25.837 21.081 14.505 1.00 43.38 99 GLN A O 1
#

Secondary structure (DSSP, 8-state):
---PPPPPPP---TTSHHHHHHHHHHTT--EE-TTS-EEPPP---S---STT-TTTTS-HHHHHHHHHHHHH-SSHHHHHHHHHHHHHHHS-GGG----

pLDDT: mean 83.07, std 13.92, range [43.38, 96.69]

Sequence (99 aa):
MKFRKKRRGVRNTEKYKHVVVKTAKIKGLPRVNHRGKDLPGRRTEETCRCPQKCFDGLSEDDKSGLIEQINSFGTKDEQDIYLQSMIELFTPIHLKAGQ

Foldseek 3Di:
DDDDDDDDDDDPCCPPLVNVVQLCVQLQQWDQDPVRDIDHGDDPDDQDPDPPSVVVPDDPVRVVVLSNVSNVDDHPVVSVVVVVVCCVVPPDPVVVPDD